Protein AF-A0A356M5G7-F1 (afdb_monomer_lite)

Radius of gyration: 24.3 Å; chains: 1; bounding box: 52×42×72 Å

pLDDT: mean 75.65, std 14.13, range [37.44, 92.25]

Foldseek 3Di:
DWDWDWDDDPPDPIDIDIGRPDDAAAEDEAEAAVFLVSLLVCLQVCPSLRHQYAYEGEDLDDDDPVSVVSSCVSHVSYPYYHYDRDPDPPCDPPVVSPPPDDPLRVVQVVCCVVVVDGDDPVNSVVVVVVVVVVVVVPD

Sequence (139 aa):
KSVCLVDVRPGEPAVVRTLPLSSGKPLRRWLAREGLAQALTWTREGRDANCWIDLEINSERPLTAAELRELRMNNPGILYIRTLLTGSPAPGLAPDARQGKKIDELFAEYYRFRQGSPIPGDVLAAFLDLLNQEAEVGG

Structure (mmCIF, N/CA/C/O backbone):
data_AF-A0A356M5G7-F1
#
_entry.id   AF-A0A356M5G7-F1
#
loop_
_atom_site.group_PDB
_atom_site.id
_atom_site.type_symbol
_atom_site.label_atom_id
_atom_site.label_alt_id
_atom_site.label_comp_id
_atom_site.label_asym_id
_atom_site.label_entity_id
_atom_site.label_seq_id
_atom_site.pdbx_PDB_ins_code
_atom_site.Cartn_x
_atom_site.Cartn_y
_atom_site.Cartn_z
_atom_site.occupancy
_atom_site.B_iso_or_equiv
_atom_site.auth_seq_id
_atom_site.auth_comp_id
_atom_site.auth_asym_id
_atom_site.auth_atom_id
_atom_site.pdbx_PDB_model_num
ATOM 1 N N . LYS A 1 1 ? 13.990 -12.227 -21.780 1.00 54.06 1 LYS A N 1
ATOM 2 C CA . LYS A 1 1 ? 13.518 -12.707 -23.106 1.00 54.06 1 LYS A CA 1
ATOM 3 C C . LYS A 1 1 ? 13.848 -11.625 -24.133 1.00 54.06 1 LYS A C 1
ATOM 5 O O . LYS A 1 1 ? 13.971 -10.476 -23.737 1.00 54.06 1 LYS A O 1
ATOM 10 N N . SER A 1 2 ? 14.023 -11.954 -25.404 1.00 60.66 2 SER A N 1
ATOM 11 C CA . SER A 1 2 ? 14.323 -10.987 -26.471 1.00 60.66 2 SER A CA 1
ATOM 12 C C . SER A 1 2 ? 13.647 -11.433 -27.761 1.00 60.66 2 SER A C 1
ATOM 14 O O . SER A 1 2 ? 13.297 -12.605 -27.898 1.00 60.66 2 SER A O 1
ATOM 16 N N . VAL A 1 3 ? 13.434 -10.494 -28.676 1.00 64.25 3 VAL A N 1
ATOM 17 C CA . VAL A 1 3 ? 12.945 -10.758 -30.033 1.00 64.25 3 VAL A CA 1
ATOM 18 C C . VAL A 1 3 ? 13.962 -10.227 -31.032 1.00 64.25 3 VAL A C 1
ATOM 20 O O . VAL A 1 3 ? 14.616 -9.220 -30.773 1.00 64.25 3 VAL A O 1
ATOM 23 N N . CYS A 1 4 ? 14.120 -10.899 -32.165 1.00 71.06 4 CYS A N 1
ATOM 24 C CA . CYS A 1 4 ? 14.998 -10.440 -33.236 1.00 71.06 4 CYS A CA 1
ATOM 25 C C . CYS A 1 4 ? 14.151 -9.794 -34.330 1.00 71.06 4 CYS A C 1
ATOM 27 O O . CYS A 1 4 ? 13.273 -10.444 -34.894 1.00 71.06 4 CYS A O 1
ATOM 29 N N . LEU A 1 5 ? 14.417 -8.524 -34.623 1.00 70.75 5 LEU A N 1
ATOM 30 C CA . LEU A 1 5 ? 13.892 -7.847 -35.800 1.00 70.75 5 LEU A CA 1
ATOM 31 C C . LEU A 1 5 ? 14.862 -8.097 -36.955 1.00 70.75 5 LEU A C 1
ATOM 33 O O . LEU A 1 5 ? 16.043 -7.765 -36.849 1.00 70.75 5 LEU A O 1
ATOM 37 N N . VAL A 1 6 ? 14.371 -8.697 -38.035 1.00 78.81 6 VAL A N 1
ATOM 38 C CA . VAL A 1 6 ? 15.159 -8.974 -39.240 1.00 78.81 6 VAL A CA 1
ATOM 39 C C . VAL A 1 6 ? 14.625 -8.095 -40.362 1.00 78.81 6 VAL A C 1
ATOM 41 O O . VAL A 1 6 ? 13.476 -8.251 -40.764 1.00 78.81 6 VAL A O 1
ATOM 44 N N . ASP A 1 7 ? 15.448 -7.164 -40.837 1.00 68.69 7 ASP A N 1
ATOM 45 C CA . ASP A 1 7 ? 15.141 -6.301 -41.979 1.00 68.69 7 ASP A CA 1
ATOM 46 C C . ASP A 1 7 ? 15.863 -6.845 -43.220 1.00 68.69 7 ASP A C 1
ATOM 48 O O . ASP A 1 7 ? 17.070 -7.104 -43.179 1.00 68.69 7 ASP A O 1
ATOM 52 N N . VAL A 1 8 ? 15.121 -7.090 -44.303 1.00 80.44 8 VAL A N 1
ATOM 53 C CA . VAL A 1 8 ? 15.637 -7.742 -45.515 1.00 80.44 8 VAL A CA 1
ATOM 54 C C . VAL A 1 8 ? 15.213 -6.953 -46.742 1.00 80.44 8 VAL A C 1
ATOM 56 O O . VAL A 1 8 ? 14.029 -6.686 -46.945 1.00 80.44 8 VAL A O 1
ATOM 59 N N . ARG A 1 9 ? 16.187 -6.637 -47.599 1.00 77.44 9 ARG A N 1
ATOM 60 C CA . ARG A 1 9 ? 15.977 -5.996 -48.899 1.00 77.44 9 ARG A CA 1
ATOM 61 C C . ARG A 1 9 ? 16.590 -6.851 -50.011 1.00 77.44 9 ARG A C 1
ATOM 63 O O . ARG A 1 9 ? 17.644 -7.449 -49.792 1.00 77.44 9 ARG A O 1
ATOM 70 N N . PRO A 1 10 ? 15.960 -6.943 -51.196 1.00 69.94 10 PRO A N 1
ATOM 71 C CA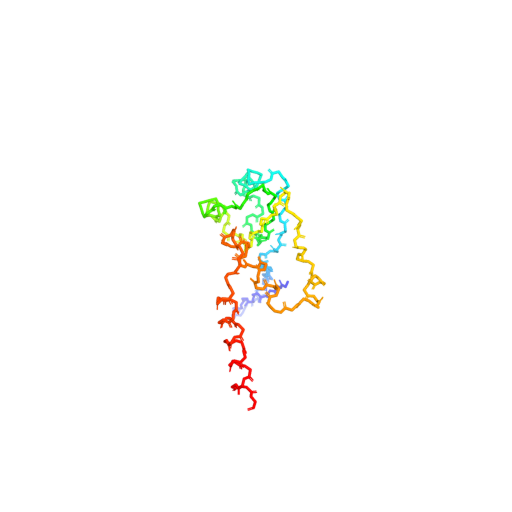 . PRO A 1 10 ? 16.506 -7.717 -52.308 1.00 69.94 10 PRO A CA 1
ATOM 72 C C . PRO A 1 10 ? 17.916 -7.244 -52.686 1.00 69.94 10 PRO A C 1
ATOM 74 O O . PRO A 1 10 ? 18.114 -6.069 -52.978 1.00 69.94 10 PRO A O 1
ATOM 77 N N . GLY A 1 11 ? 18.884 -8.162 -52.692 1.00 81.81 11 GLY A N 1
ATOM 78 C CA . GLY A 1 11 ? 20.277 -7.871 -53.053 1.00 81.81 11 GLY A CA 1
ATOM 79 C C . GLY A 1 11 ? 21.160 -7.335 -51.919 1.00 81.81 11 GLY A C 1
ATOM 80 O O . GLY A 1 11 ? 22.359 -7.179 -52.133 1.00 81.81 11 GLY A O 1
ATOM 81 N N . GLU A 1 12 ? 20.619 -7.110 -50.719 1.00 81.56 12 GLU A N 1
ATOM 82 C CA . GLU A 1 12 ? 21.385 -6.679 -49.543 1.00 81.56 12 GLU A CA 1
ATOM 83 C C . GLU A 1 12 ? 21.446 -7.788 -48.476 1.00 81.56 12 GLU A C 1
ATOM 85 O O . GLU A 1 12 ? 20.509 -8.584 -48.346 1.00 81.56 12 GLU A O 1
ATOM 90 N N . PRO A 1 13 ? 22.534 -7.870 -47.685 1.00 77.31 13 PRO A N 1
ATOM 91 C CA . PRO A 1 13 ? 22.594 -8.785 -46.553 1.00 77.31 13 PRO A CA 1
ATOM 92 C C . PRO A 1 13 ? 21.550 -8.405 -45.495 1.00 77.31 13 PRO A C 1
ATOM 94 O O . PRO A 1 13 ? 21.394 -7.235 -45.147 1.00 77.31 13 PRO A O 1
ATOM 97 N N . ALA A 1 14 ? 20.849 -9.408 -44.962 1.00 78.31 14 ALA A N 1
ATOM 98 C CA . ALA A 1 14 ? 19.822 -9.212 -43.944 1.00 78.31 14 ALA A CA 1
ATOM 99 C C . ALA A 1 14 ? 20.392 -8.529 -42.690 1.00 78.31 14 ALA A C 1
ATOM 101 O O . ALA A 1 14 ? 21.383 -8.981 -42.108 1.00 78.31 14 ALA A O 1
ATOM 102 N N . VAL A 1 15 ? 19.733 -7.462 -42.240 1.00 80.25 15 VAL A N 1
ATOM 103 C CA . VAL A 1 15 ? 20.112 -6.718 -41.038 1.00 80.25 15 VAL A CA 1
ATOM 104 C C . VAL A 1 15 ? 19.331 -7.277 -39.856 1.00 80.25 15 VAL A C 1
ATOM 106 O O . VAL A 1 15 ? 18.139 -7.020 -39.693 1.00 80.25 15 VAL A O 1
ATOM 109 N N . VAL A 1 16 ? 20.013 -8.042 -39.005 1.00 81.25 16 VAL A N 1
ATOM 110 C CA . VAL A 1 16 ? 19.425 -8.625 -37.793 1.00 81.25 16 VAL A CA 1
ATOM 111 C C . VAL A 1 16 ? 19.709 -7.720 -36.597 1.00 81.25 16 VAL A C 1
ATOM 113 O O . VAL A 1 16 ? 20.864 -7.446 -36.272 1.00 81.25 16 VAL A O 1
ATOM 116 N N . ARG A 1 17 ? 18.657 -7.272 -35.910 1.00 77.81 17 ARG A N 1
ATOM 117 C CA . ARG A 1 17 ? 18.744 -6.489 -34.672 1.00 77.81 17 ARG A CA 1
ATOM 118 C C . ARG A 1 17 ? 18.036 -7.228 -33.545 1.00 77.81 17 ARG A C 1
ATOM 120 O O . ARG A 1 17 ? 16.829 -7.453 -33.597 1.00 77.81 17 ARG A O 1
ATOM 127 N N . THR A 1 18 ? 18.776 -7.574 -32.498 1.00 66.81 18 THR A N 1
ATOM 128 C CA . THR A 1 18 ? 18.200 -8.182 -31.294 1.00 66.81 18 THR A CA 1
ATOM 129 C C . THR A 1 18 ? 17.618 -7.092 -30.403 1.00 66.81 18 THR A C 1
ATOM 131 O O . THR A 1 18 ? 18.352 -6.269 -29.860 1.00 66.81 18 THR A O 1
ATOM 134 N N . LEU A 1 19 ? 16.298 -7.092 -30.236 1.00 69.75 19 LEU A N 1
ATOM 135 C CA . LEU A 1 19 ? 15.583 -6.203 -29.329 1.00 69.75 19 LEU A CA 1
ATOM 136 C C . LEU A 1 19 ? 15.357 -6.931 -27.992 1.00 69.75 19 LEU A C 1
ATOM 138 O O . LEU A 1 19 ? 14.627 -7.930 -27.942 1.00 69.75 19 LEU A O 1
ATOM 142 N N . PRO A 1 20 ? 15.982 -6.484 -26.888 1.00 60.25 20 PRO A N 1
ATOM 143 C CA . PRO A 1 20 ? 15.697 -7.044 -25.576 1.00 60.25 20 PRO A CA 1
ATOM 144 C C . PRO A 1 20 ? 14.239 -6.744 -25.214 1.00 60.25 20 PRO A C 1
ATOM 146 O O . PRO A 1 20 ? 13.811 -5.593 -25.257 1.00 60.25 20 PRO A O 1
ATOM 149 N N . LEU A 1 21 ? 13.466 -7.769 -24.845 1.00 57.16 21 LEU A N 1
ATOM 150 C CA . LEU A 1 21 ? 12.158 -7.528 -24.245 1.00 57.16 21 LEU A CA 1
ATOM 151 C C . LEU A 1 21 ? 12.427 -7.070 -22.815 1.00 57.16 21 LEU A C 1
ATOM 153 O O . LEU A 1 21 ? 12.963 -7.840 -22.010 1.00 57.16 21 LEU A O 1
ATOM 157 N N . SER A 1 22 ? 12.054 -5.835 -22.491 1.00 55.53 22 SER A N 1
ATOM 158 C CA . SER A 1 22 ? 11.912 -5.426 -21.101 1.00 55.53 22 SER A CA 1
ATOM 159 C C . SER A 1 22 ? 10.844 -6.326 -20.482 1.00 55.53 22 SER A C 1
ATOM 161 O O . SER A 1 22 ? 9.669 -6.288 -20.839 1.00 55.53 22 SER A O 1
ATOM 163 N N . SER A 1 23 ? 11.265 -7.225 -19.593 1.00 56.53 23 SER A N 1
ATOM 164 C CA . SER A 1 23 ? 10.338 -7.917 -18.701 1.00 56.53 23 SER A CA 1
ATOM 165 C C . SER A 1 23 ? 9.453 -6.872 -18.015 1.00 56.53 23 SER A C 1
ATOM 167 O O . SER A 1 23 ? 9.943 -5.784 -17.708 1.00 56.53 23 SER A O 1
ATOM 169 N N . GLY A 1 24 ? 8.169 -7.185 -17.803 1.00 65.12 24 GLY A N 1
ATOM 170 C CA . GLY A 1 24 ? 7.217 -6.274 -17.158 1.00 65.12 24 GLY A CA 1
ATOM 171 C C . GLY A 1 24 ? 7.736 -5.704 -15.831 1.00 65.12 24 GLY A C 1
ATOM 172 O O . GLY A 1 24 ? 8.710 -6.209 -15.270 1.00 65.12 24 GLY A O 1
ATOM 173 N N . LYS A 1 25 ? 7.093 -4.641 -15.331 1.00 71.62 25 LYS A N 1
ATOM 174 C CA . LYS A 1 25 ? 7.528 -3.956 -14.105 1.00 71.62 25 LYS A CA 1
ATOM 175 C C . LYS A 1 25 ? 7.757 -4.976 -12.970 1.00 71.62 25 LYS A C 1
ATOM 177 O O . LYS A 1 25 ? 6.841 -5.745 -12.672 1.00 71.62 25 LYS A O 1
ATOM 182 N N . PRO A 1 26 ? 8.950 -5.033 -12.353 1.00 76.88 26 PRO A N 1
ATOM 183 C CA . PRO A 1 26 ? 9.212 -5.970 -11.265 1.00 76.88 26 PRO A CA 1
ATOM 184 C C . PRO A 1 26 ? 8.371 -5.600 -10.039 1.00 76.88 26 PRO A C 1
ATOM 186 O O . PRO A 1 26 ? 8.120 -4.423 -9.794 1.00 76.88 26 PRO A O 1
ATOM 189 N N . LEU A 1 27 ? 7.937 -6.596 -9.264 1.00 80.62 27 LEU A N 1
ATOM 190 C CA . LEU A 1 27 ? 7.210 -6.372 -8.013 1.00 80.62 27 LEU A CA 1
ATOM 191 C C . LEU A 1 27 ? 8.196 -6.096 -6.870 1.00 80.62 27 LEU A C 1
ATOM 193 O O . LEU A 1 27 ? 9.116 -6.881 -6.639 1.00 80.62 27 LEU A O 1
ATOM 197 N N . ARG A 1 28 ? 7.994 -4.998 -6.140 1.00 83.50 28 ARG A N 1
ATOM 198 C CA . ARG A 1 28 ? 8.766 -4.605 -4.959 1.00 83.50 28 ARG A CA 1
ATOM 199 C C . ARG A 1 28 ? 7.862 -4.454 -3.747 1.00 83.50 28 ARG A C 1
ATOM 201 O O . ARG A 1 28 ? 6.760 -3.924 -3.840 1.00 83.50 28 ARG A O 1
ATOM 208 N N . ARG A 1 29 ? 8.363 -4.895 -2.596 1.00 85.69 29 ARG A N 1
ATOM 209 C CA . ARG A 1 29 ? 7.676 -4.756 -1.312 1.00 85.69 29 ARG A CA 1
ATOM 210 C C . ARG A 1 29 ? 8.238 -3.563 -0.548 1.00 85.69 29 ARG A C 1
ATOM 212 O O . ARG A 1 29 ? 9.447 -3.484 -0.335 1.00 85.69 29 ARG A O 1
ATOM 219 N N . TRP A 1 30 ? 7.368 -2.651 -0.139 1.00 91.00 30 TRP A N 1
ATOM 220 C CA . TRP A 1 30 ? 7.693 -1.496 0.692 1.00 91.00 30 TRP A CA 1
ATOM 221 C C . TRP A 1 30 ? 7.161 -1.713 2.106 1.00 91.00 30 TRP A C 1
ATOM 223 O O . TRP A 1 30 ? 6.010 -2.095 2.285 1.00 91.00 30 TRP A O 1
ATOM 233 N N . LEU A 1 31 ? 8.010 -1.473 3.105 1.00 89.25 31 LEU A N 1
ATOM 234 C CA . LEU A 1 31 ? 7.689 -1.656 4.522 1.00 89.25 31 LEU A CA 1
ATOM 235 C C . LEU A 1 31 ? 7.914 -0.335 5.261 1.00 89.25 31 LEU A C 1
ATOM 237 O O . LEU A 1 31 ? 9.014 -0.079 5.751 1.00 89.25 31 LEU A O 1
ATOM 241 N N . ALA A 1 32 ? 6.890 0.510 5.314 1.00 91.12 32 ALA A N 1
ATOM 242 C CA . ALA A 1 32 ? 6.945 1.801 5.984 1.00 91.12 32 ALA A CA 1
ATOM 243 C C . ALA A 1 32 ? 6.710 1.629 7.494 1.00 91.12 32 ALA A C 1
ATOM 245 O O . ALA A 1 32 ? 5.587 1.741 7.996 1.00 91.12 32 ALA A O 1
ATOM 246 N N . ARG A 1 33 ? 7.785 1.314 8.224 1.00 88.00 33 ARG A N 1
ATOM 247 C CA . ARG A 1 33 ? 7.754 1.073 9.678 1.00 88.00 33 ARG A CA 1
ATOM 248 C C . ARG A 1 33 ? 7.532 2.350 10.485 1.00 88.00 33 ARG A C 1
ATOM 250 O O . ARG A 1 33 ? 6.956 2.273 11.563 1.00 88.00 33 ARG A O 1
ATOM 257 N N . GLU A 1 34 ? 7.951 3.492 9.946 1.00 86.38 34 GLU A N 1
ATOM 258 C CA . GLU A 1 34 ? 7.710 4.831 10.514 1.00 86.38 34 GLU A CA 1
ATOM 259 C C . GLU A 1 34 ? 6.329 5.387 10.120 1.00 86.38 34 GLU A C 1
ATOM 261 O O . GLU A 1 34 ? 5.945 6.489 10.508 1.00 86.38 34 GLU A O 1
ATOM 266 N N . GLY A 1 35 ? 5.569 4.619 9.339 1.00 89.62 35 GLY A N 1
ATOM 267 C CA . GLY A 1 35 ? 4.189 4.899 8.987 1.00 89.62 35 GLY A CA 1
ATOM 268 C C . GLY A 1 35 ? 3.995 5.746 7.738 1.00 89.62 35 GLY A C 1
ATOM 269 O O . GLY A 1 35 ? 4.791 5.711 6.798 1.00 89.62 35 GLY A O 1
ATOM 270 N N . LEU A 1 36 ? 2.863 6.454 7.680 1.00 88.94 36 LEU A N 1
ATOM 271 C CA . LEU A 1 36 ? 2.387 7.099 6.452 1.00 88.94 36 LEU A CA 1
ATOM 272 C C . LEU A 1 36 ? 3.371 8.140 5.903 1.00 88.94 36 LEU A C 1
ATOM 274 O O . LEU A 1 36 ? 3.565 8.208 4.692 1.00 88.94 36 LEU A O 1
ATOM 278 N N . ALA A 1 37 ? 4.000 8.930 6.776 1.00 90.25 37 ALA A N 1
ATOM 279 C CA . ALA A 1 37 ? 4.931 9.978 6.362 1.00 90.25 37 ALA A CA 1
ATOM 280 C C . ALA A 1 37 ? 6.103 9.402 5.550 1.00 90.25 37 ALA A C 1
ATOM 282 O O . ALA A 1 37 ? 6.421 9.914 4.480 1.00 90.25 37 ALA A O 1
ATOM 283 N N . GLN A 1 38 ? 6.674 8.283 6.003 1.00 92.25 38 GLN A N 1
ATOM 284 C CA . GLN A 1 38 ? 7.747 7.579 5.300 1.00 92.25 38 GLN A CA 1
ATOM 285 C C . GLN A 1 38 ? 7.287 7.051 3.935 1.00 92.25 38 GLN A C 1
ATOM 287 O O . GLN A 1 38 ? 7.996 7.211 2.940 1.00 92.25 38 GLN A O 1
ATOM 292 N N . ALA A 1 39 ? 6.082 6.477 3.861 1.00 91.19 39 ALA A N 1
ATOM 293 C CA . ALA A 1 39 ? 5.516 6.023 2.594 1.00 91.19 39 ALA A CA 1
ATOM 294 C C . ALA A 1 39 ? 5.309 7.184 1.605 1.00 91.19 39 ALA A C 1
ATOM 296 O O . ALA A 1 39 ? 5.670 7.065 0.434 1.00 91.19 39 ALA A O 1
ATOM 297 N N . LEU A 1 40 ? 4.784 8.323 2.070 1.00 90.50 40 LEU A N 1
ATOM 298 C CA . LEU A 1 40 ? 4.598 9.518 1.244 1.00 90.50 40 LEU A CA 1
ATOM 299 C C . LEU A 1 40 ? 5.932 10.054 0.719 1.00 90.50 40 LEU A C 1
ATOM 301 O O . LEU A 1 40 ? 6.029 10.362 -0.469 1.00 90.50 40 LEU A O 1
ATOM 305 N N . THR A 1 41 ? 6.968 10.102 1.557 1.00 91.94 41 THR A N 1
ATOM 306 C CA . THR A 1 41 ? 8.320 10.489 1.134 1.00 91.94 41 THR A CA 1
ATOM 307 C C . THR A 1 41 ? 8.821 9.598 -0.001 1.00 91.94 41 THR A C 1
ATOM 309 O O . THR A 1 41 ? 9.173 10.119 -1.055 1.00 91.94 41 THR A O 1
ATOM 312 N N . TRP A 1 42 ? 8.730 8.268 0.127 1.00 91.81 42 TRP A N 1
ATOM 313 C CA . TRP A 1 42 ? 9.144 7.357 -0.950 1.00 91.81 42 TRP A CA 1
ATOM 314 C C . TRP A 1 42 ? 8.359 7.555 -2.247 1.00 91.81 42 TRP A C 1
ATOM 316 O O . TRP A 1 42 ? 8.937 7.461 -3.331 1.00 91.81 42 TRP A O 1
ATOM 326 N N . THR A 1 43 ? 7.055 7.842 -2.159 1.00 88.25 43 THR A N 1
ATOM 327 C CA . THR A 1 43 ? 6.265 8.148 -3.361 1.00 88.25 43 THR A CA 1
ATOM 328 C C . THR A 1 43 ? 6.706 9.452 -4.028 1.00 88.25 43 THR A C 1
ATOM 330 O O . THR A 1 43 ? 6.796 9.495 -5.250 1.00 88.25 43 THR A O 1
ATOM 333 N N . ARG A 1 44 ? 7.046 10.490 -3.251 1.00 86.12 44 ARG A N 1
ATOM 334 C CA . ARG A 1 44 ? 7.485 11.800 -3.766 1.00 86.12 44 ARG A CA 1
ATOM 335 C C . ARG A 1 44 ? 8.904 11.771 -4.332 1.00 86.12 44 ARG A C 1
ATOM 337 O O . ARG A 1 44 ? 9.181 12.454 -5.309 1.00 86.12 44 ARG A O 1
ATOM 344 N N . GLU A 1 45 ? 9.781 10.950 -3.762 1.00 87.75 45 GLU A N 1
ATOM 345 C CA . GLU A 1 45 ? 11.149 10.733 -4.252 1.00 87.75 45 GLU A CA 1
ATOM 346 C C . GLU A 1 45 ? 11.200 9.931 -5.563 1.00 87.75 45 GLU A C 1
ATOM 348 O O . GLU A 1 45 ? 12.269 9.762 -6.147 1.00 87.75 45 GLU A O 1
ATOM 353 N N . GLY A 1 46 ? 10.064 9.404 -6.038 1.00 80.31 46 GLY A N 1
ATOM 354 C CA . GLY A 1 46 ? 10.018 8.581 -7.246 1.00 80.31 46 GLY A CA 1
ATOM 355 C C . GLY A 1 46 ? 10.744 7.244 -7.084 1.00 80.31 46 GLY A C 1
ATOM 356 O O . GLY A 1 46 ? 11.149 6.625 -8.075 1.00 80.31 46 GLY A O 1
ATOM 357 N N . ARG A 1 47 ? 10.913 6.782 -5.838 1.00 79.94 47 ARG A N 1
ATOM 358 C CA . ARG A 1 47 ? 11.530 5.492 -5.543 1.00 79.94 47 ARG A CA 1
ATOM 359 C C . ARG A 1 47 ? 10.783 4.403 -6.311 1.00 79.94 47 ARG A C 1
ATOM 361 O O . ARG A 1 47 ? 9.557 4.340 -6.289 1.00 79.94 47 ARG A O 1
ATOM 368 N N . ASP A 1 48 ? 11.532 3.536 -6.988 1.00 79.62 48 ASP A N 1
ATOM 369 C CA . ASP A 1 48 ? 10.986 2.368 -7.682 1.00 79.62 48 ASP A CA 1
ATOM 370 C C . ASP A 1 48 ? 9.840 2.690 -8.678 1.00 79.62 48 ASP A C 1
ATOM 372 O O . ASP A 1 48 ? 8.978 1.849 -8.914 1.00 79.62 48 ASP A O 1
ATOM 376 N N . ALA A 1 49 ? 9.833 3.874 -9.312 1.00 75.94 49 ALA A N 1
ATOM 377 C CA . ALA A 1 49 ? 8.748 4.336 -10.200 1.00 75.94 49 ALA A CA 1
ATOM 378 C C . ALA A 1 49 ? 8.423 3.396 -11.388 1.00 75.94 49 ALA A C 1
ATOM 380 O O . ALA A 1 49 ? 7.313 3.405 -11.931 1.00 75.94 49 ALA A O 1
ATOM 381 N N . ASN A 1 50 ? 9.380 2.554 -11.793 1.00 77.75 50 ASN A N 1
ATOM 382 C CA . ASN A 1 50 ? 9.184 1.541 -12.833 1.00 77.75 50 ASN A CA 1
ATOM 383 C C . ASN A 1 50 ? 8.865 0.134 -12.282 1.00 77.75 50 ASN A C 1
ATOM 385 O O . ASN A 1 50 ? 9.015 -0.854 -12.996 1.00 77.75 50 ASN A O 1
ATOM 389 N N . CYS A 1 51 ? 8.443 0.028 -11.023 1.00 82.00 51 CYS A N 1
ATOM 390 C CA . CYS A 1 51 ? 8.089 -1.226 -10.359 1.00 82.00 51 CYS A CA 1
ATOM 391 C C . CYS A 1 51 ? 6.596 -1.258 -10.010 1.00 82.00 51 CYS A C 1
ATOM 393 O O . CYS A 1 51 ? 5.949 -0.220 -9.872 1.00 82.00 51 CYS A O 1
ATOM 395 N N . TRP A 1 52 ? 6.061 -2.46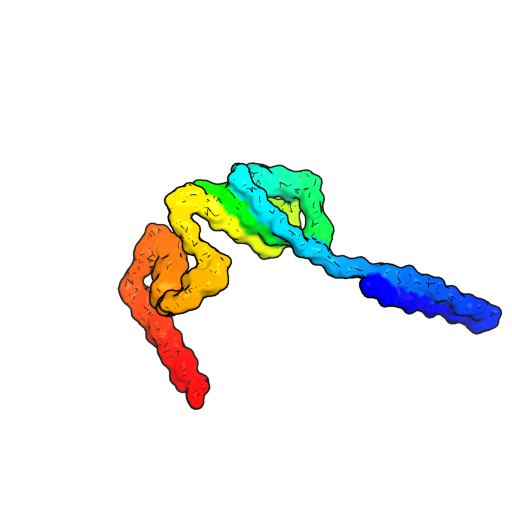4 -9.846 1.00 84.38 52 TRP A N 1
ATOM 396 C CA . TRP A 1 52 ? 4.836 -2.664 -9.081 1.00 84.38 52 TRP A CA 1
ATOM 397 C C . TRP A 1 52 ? 5.171 -2.649 -7.597 1.00 84.38 52 TRP A C 1
ATOM 399 O O . TRP A 1 52 ? 6.209 -3.182 -7.208 1.00 84.38 52 TRP A O 1
ATOM 409 N N . ILE A 1 53 ? 4.309 -2.065 -6.772 1.00 87.06 53 ILE A N 1
ATOM 410 C CA . ILE A 1 53 ? 4.584 -1.875 -5.348 1.00 87.06 53 ILE A CA 1
ATOM 411 C C . ILE A 1 53 ? 3.491 -2.512 -4.495 1.00 87.06 53 ILE A C 1
ATOM 413 O O . ILE A 1 53 ? 2.307 -2.211 -4.649 1.00 87.06 53 ILE A O 1
ATOM 417 N N . ASP A 1 54 ? 3.911 -3.383 -3.582 1.00 86.81 54 ASP A N 1
ATOM 418 C CA . ASP A 1 54 ? 3.114 -3.874 -2.458 1.00 86.81 54 ASP A CA 1
ATOM 419 C C . ASP A 1 54 ? 3.556 -3.129 -1.193 1.00 86.81 54 ASP A C 1
ATOM 421 O O . ASP A 1 54 ? 4.697 -3.277 -0.748 1.00 86.81 54 ASP A O 1
ATOM 425 N N . LEU A 1 55 ? 2.690 -2.263 -0.668 1.00 88.81 55 LEU A N 1
ATOM 426 C CA . LEU A 1 55 ? 3.013 -1.312 0.389 1.00 88.81 55 LEU A CA 1
ATOM 427 C C . LEU A 1 55 ? 2.375 -1.724 1.717 1.00 88.81 55 LEU A C 1
ATOM 429 O O . LEU A 1 55 ? 1.157 -1.796 1.845 1.00 88.81 55 LEU A O 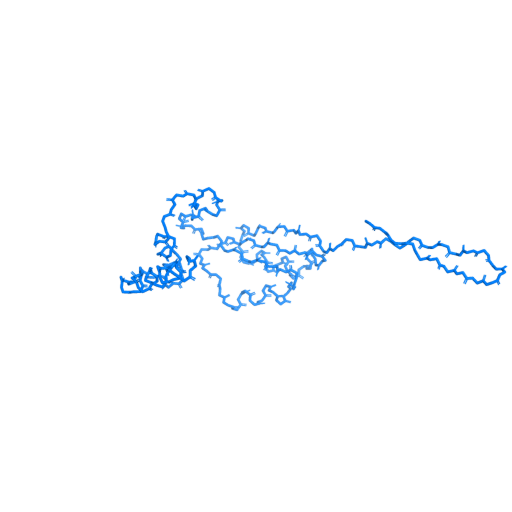1
ATOM 433 N N . GLU A 1 56 ? 3.207 -1.914 2.732 1.00 90.50 56 GLU A N 1
ATOM 434 C CA . GLU A 1 56 ? 2.814 -2.152 4.117 1.00 90.50 56 GLU A CA 1
ATOM 435 C C . GLU A 1 56 ? 3.177 -0.925 4.962 1.00 90.50 56 GLU A C 1
ATOM 437 O O . GLU A 1 56 ? 4.303 -0.432 4.884 1.00 90.50 56 GLU A O 1
ATOM 442 N N . ILE A 1 57 ? 2.230 -0.408 5.743 1.00 91.19 57 ILE A N 1
ATOM 443 C CA . ILE A 1 57 ? 2.384 0.816 6.538 1.00 91.19 57 ILE A CA 1
ATOM 444 C C . ILE A 1 57 ? 2.010 0.522 7.984 1.00 91.19 57 ILE A C 1
ATOM 446 O O . ILE A 1 57 ? 0.873 0.136 8.254 1.00 91.19 57 ILE A O 1
ATOM 450 N N . ASN A 1 58 ? 2.925 0.780 8.915 1.00 90.00 58 ASN A N 1
ATOM 451 C CA . ASN A 1 58 ? 2.600 0.781 10.338 1.00 90.00 58 ASN A CA 1
ATOM 452 C C . ASN A 1 58 ? 1.822 2.052 10.685 1.00 90.00 58 ASN A C 1
ATOM 454 O O . ASN A 1 58 ? 2.241 3.159 10.363 1.00 90.00 58 ASN A O 1
ATOM 458 N N . SER A 1 59 ? 0.678 1.924 11.337 1.00 85.50 59 SER A N 1
ATOM 459 C CA . SER A 1 59 ? -0.078 3.084 11.798 1.00 85.50 59 SER A CA 1
ATOM 460 C C . SER A 1 59 ? -0.834 2.736 13.062 1.00 85.50 59 SER A C 1
ATOM 462 O O . SER A 1 59 ? -1.239 1.603 13.242 1.00 85.50 59 SER A O 1
ATOM 464 N N . GLU A 1 60 ? -1.070 3.697 13.941 1.00 81.31 60 GLU A N 1
ATOM 465 C CA . GLU A 1 60 ? -1.917 3.479 15.120 1.00 81.31 60 GLU A CA 1
ATOM 466 C C . GLU A 1 60 ? -3.409 3.505 14.764 1.00 81.31 60 GLU A C 1
ATOM 468 O O . GLU A 1 60 ? -4.252 3.048 15.533 1.00 81.31 60 GLU A O 1
ATOM 473 N N . ARG A 1 61 ? -3.747 4.016 13.572 1.00 82.19 61 ARG A N 1
ATOM 474 C CA . ARG A 1 61 ? -5.118 4.138 13.078 1.00 82.19 61 ARG A CA 1
ATOM 475 C C . ARG A 1 61 ? -5.248 3.659 11.633 1.00 82.19 61 ARG A C 1
ATOM 477 O O . ARG A 1 61 ? -4.267 3.649 10.890 1.00 82.19 61 ARG A O 1
ATOM 484 N N . PRO A 1 62 ? -6.463 3.312 11.182 1.00 79.00 62 PRO A N 1
ATOM 485 C CA . PRO A 1 62 ? -6.719 3.112 9.765 1.00 79.00 62 PRO A CA 1
ATOM 486 C C . PRO A 1 62 ? -6.358 4.359 8.943 1.00 79.00 62 PRO A C 1
ATOM 488 O O . PRO A 1 62 ? -6.545 5.501 9.385 1.00 79.00 62 PRO A O 1
ATOM 491 N N . LEU A 1 63 ? -5.857 4.132 7.728 1.00 84.62 63 LEU A N 1
ATOM 492 C CA . LEU A 1 63 ? -5.627 5.205 6.765 1.00 84.62 63 LEU A CA 1
ATOM 493 C C . LEU A 1 63 ? -6.961 5.704 6.210 1.00 84.62 63 LEU A C 1
ATOM 495 O O . LEU A 1 63 ? -7.854 4.925 5.873 1.00 84.62 63 LEU A O 1
ATOM 499 N N . THR A 1 64 ? -7.080 7.018 6.084 1.00 86.12 64 THR A N 1
ATOM 500 C CA . THR A 1 64 ? -8.246 7.671 5.497 1.00 86.12 64 THR A CA 1
ATOM 501 C C . THR A 1 64 ? -8.247 7.526 3.976 1.00 86.12 64 THR A C 1
ATOM 503 O O . THR A 1 64 ? -7.216 7.318 3.331 1.00 86.12 64 THR A O 1
ATOM 506 N N . ALA A 1 65 ? -9.420 7.701 3.364 1.00 83.06 65 ALA A N 1
ATOM 507 C CA . ALA A 1 65 ? -9.554 7.679 1.910 1.00 83.06 65 ALA A CA 1
ATOM 508 C C . ALA A 1 65 ? -8.696 8.754 1.211 1.00 83.06 65 ALA A C 1
ATOM 510 O O . ALA A 1 65 ? -8.220 8.520 0.101 1.00 83.06 65 ALA A O 1
ATOM 511 N N . ALA A 1 66 ? -8.487 9.909 1.854 1.00 87.19 66 ALA A N 1
ATOM 512 C CA . ALA A 1 66 ? -7.639 10.978 1.331 1.00 87.19 66 ALA A CA 1
ATOM 513 C C . ALA A 1 66 ? -6.162 10.554 1.285 1.00 87.19 66 ALA A C 1
ATOM 515 O O . ALA A 1 66 ? -5.527 10.677 0.242 1.00 87.19 66 ALA A O 1
ATOM 516 N N . GLU A 1 67 ? -5.651 9.958 2.365 1.00 89.00 67 GLU A N 1
ATOM 517 C CA . GLU A 1 67 ? -4.264 9.473 2.461 1.00 89.00 67 GLU A CA 1
ATOM 518 C C . GLU A 1 67 ? -3.989 8.340 1.459 1.00 89.00 67 GLU A C 1
ATOM 520 O O . GLU A 1 67 ? -2.975 8.329 0.761 1.00 89.00 67 GLU A O 1
ATOM 525 N N . LEU A 1 68 ? -4.936 7.407 1.315 1.00 87.50 68 LEU A N 1
ATOM 526 C CA . LEU A 1 68 ? -4.857 6.333 0.320 1.00 87.50 68 LEU A CA 1
ATOM 527 C C . LEU A 1 68 ? -4.871 6.859 -1.120 1.00 87.50 68 LEU A C 1
ATOM 529 O O . LEU A 1 68 ? -4.260 6.253 -2.005 1.00 87.50 68 LEU A O 1
ATOM 533 N N . ARG A 1 69 ? -5.604 7.949 -1.371 1.00 86.69 69 ARG A N 1
ATOM 534 C CA . ARG A 1 69 ? -5.650 8.601 -2.681 1.00 86.69 69 ARG A CA 1
ATOM 535 C C . ARG A 1 69 ? -4.333 9.305 -2.971 1.00 86.69 69 ARG A C 1
ATOM 537 O O . ARG A 1 69 ? -3.805 9.129 -4.062 1.00 86.69 69 ARG A O 1
ATOM 544 N N . GLU A 1 70 ? -3.783 10.025 -1.998 1.00 90.38 70 GLU A N 1
ATOM 545 C CA . GLU A 1 70 ? -2.505 10.725 -2.138 1.00 90.38 70 GLU A CA 1
ATOM 546 C C . GLU A 1 70 ? -1.362 9.760 -2.487 1.00 90.38 70 GLU A C 1
ATOM 548 O O . GLU A 1 70 ? -0.634 9.997 -3.451 1.00 90.38 70 GLU A O 1
ATOM 553 N N . LEU A 1 71 ? -1.254 8.623 -1.788 1.00 89.62 71 LEU A N 1
ATOM 554 C CA . LEU A 1 71 ? -0.245 7.597 -2.085 1.00 89.62 71 LEU A CA 1
ATOM 555 C C . LEU A 1 71 ? -0.334 7.098 -3.534 1.00 89.62 71 LEU A C 1
ATOM 557 O O . LEU A 1 71 ? 0.679 7.014 -4.228 1.00 89.62 71 LEU A O 1
ATOM 561 N N . ARG A 1 72 ? -1.548 6.799 -4.009 1.00 86.12 72 ARG A N 1
ATOM 562 C CA . ARG A 1 72 ? -1.775 6.307 -5.378 1.00 86.12 72 ARG A CA 1
ATOM 563 C C . ARG A 1 72 ? -1.557 7.375 -6.443 1.00 86.12 72 ARG A C 1
ATOM 565 O O . ARG A 1 72 ? -1.102 7.047 -7.533 1.00 86.12 72 ARG A O 1
ATOM 572 N N . MET A 1 73 ? -1.881 8.632 -6.144 1.00 86.44 73 MET A N 1
ATOM 573 C CA . MET A 1 73 ? -1.627 9.747 -7.057 1.00 86.44 73 MET A CA 1
ATOM 574 C C . MET A 1 73 ? -0.129 9.984 -7.240 1.00 86.44 73 MET A C 1
ATOM 576 O O . MET A 1 73 ? 0.319 10.180 -8.366 1.00 86.44 73 MET A O 1
ATOM 580 N N . ASN A 1 74 ? 0.641 9.918 -6.152 1.00 84.69 74 ASN A N 1
ATOM 581 C CA . ASN A 1 74 ? 2.089 10.107 -6.204 1.00 84.69 74 ASN A CA 1
ATOM 582 C C . ASN A 1 74 ? 2.819 8.892 -6.796 1.00 84.69 74 ASN A C 1
ATOM 584 O O . ASN A 1 74 ? 3.878 9.052 -7.395 1.00 84.69 74 ASN A O 1
ATOM 588 N N . ASN A 1 75 ? 2.270 7.679 -6.660 1.00 85.00 75 ASN A N 1
ATOM 589 C CA . ASN A 1 75 ? 2.840 6.488 -7.281 1.00 85.00 75 ASN A CA 1
ATOM 590 C C . ASN A 1 75 ? 1.755 5.542 -7.843 1.00 85.00 75 ASN A C 1
ATOM 592 O O . ASN A 1 75 ? 1.218 4.702 -7.112 1.00 85.00 75 ASN A O 1
ATOM 596 N N . PRO A 1 76 ? 1.475 5.603 -9.160 1.00 83.06 76 PRO A N 1
ATOM 597 C CA . PRO A 1 76 ? 0.493 4.730 -9.805 1.00 83.06 76 PRO A CA 1
ATOM 598 C C . PRO A 1 76 ? 0.950 3.263 -9.901 1.00 83.06 76 PRO A C 1
ATOM 600 O O . PRO A 1 76 ? 0.172 2.404 -10.308 1.00 83.06 76 PRO A O 1
ATOM 603 N N . GLY A 1 77 ? 2.203 2.955 -9.546 1.00 82.69 77 GLY A N 1
ATOM 604 C CA . GLY A 1 77 ? 2.728 1.592 -9.462 1.00 82.69 77 GLY A CA 1
ATOM 605 C C . GLY A 1 77 ? 2.280 0.827 -8.213 1.00 82.69 77 GLY A C 1
ATOM 606 O O . GLY A 1 77 ? 2.534 -0.373 -8.125 1.00 82.69 77 GLY A O 1
ATOM 607 N N . ILE A 1 78 ? 1.613 1.474 -7.251 1.00 88.06 78 ILE A N 1
ATOM 608 C CA . ILE A 1 78 ? 1.122 0.812 -6.035 1.00 88.06 78 ILE A CA 1
ATOM 609 C C . ILE A 1 78 ? -0.088 -0.070 -6.356 1.00 88.06 78 ILE A C 1
ATOM 611 O O . ILE A 1 78 ? -1.171 0.420 -6.674 1.00 88.06 78 ILE A O 1
ATOM 615 N N . LEU A 1 79 ? 0.091 -1.383 -6.206 1.00 81.44 79 LEU A N 1
ATOM 616 C CA . LEU A 1 79 ? -0.958 -2.387 -6.377 1.00 81.44 79 LEU A CA 1
ATOM 617 C C . LEU A 1 79 ? -1.779 -2.569 -5.097 1.00 81.44 79 LEU A C 1
ATOM 619 O O . LEU A 1 79 ? -3.009 -2.566 -5.137 1.00 81.44 79 LEU A O 1
ATOM 623 N N . TYR A 1 80 ? -1.099 -2.694 -3.956 1.00 81.44 80 TYR A N 1
ATOM 624 C CA . TYR A 1 80 ? -1.720 -2.982 -2.664 1.00 81.44 80 TYR A CA 1
ATOM 625 C C . TYR A 1 80 ? -1.196 -2.047 -1.577 1.00 81.44 80 TYR A C 1
ATOM 627 O O . TYR A 1 80 ? -0.021 -1.690 -1.569 1.00 81.44 80 TYR A O 1
ATOM 635 N N . ILE A 1 81 ? -2.089 -1.652 -0.664 1.00 85.19 81 ILE A N 1
ATOM 636 C CA . ILE A 1 81 ? -1.758 -0.879 0.536 1.00 85.19 81 ILE A CA 1
ATOM 637 C C . ILE A 1 81 ? -2.352 -1.617 1.732 1.00 85.19 81 ILE A C 1
ATOM 639 O O . ILE A 1 81 ? -3.571 -1.775 1.817 1.00 85.19 81 ILE A O 1
ATOM 643 N N . ARG A 1 82 ? -1.497 -2.070 2.648 1.00 84.50 82 ARG A N 1
ATOM 644 C CA . ARG A 1 82 ? -1.869 -2.761 3.883 1.00 84.50 82 ARG A CA 1
ATOM 645 C C . ARG A 1 82 ? -1.464 -1.914 5.082 1.00 84.50 82 ARG A C 1
ATOM 647 O O . ARG A 1 82 ? -0.309 -1.521 5.196 1.00 84.50 82 ARG A O 1
ATOM 654 N N . THR A 1 83 ? -2.401 -1.662 5.987 1.00 85.19 83 THR A N 1
ATOM 655 C CA . THR A 1 83 ? -2.125 -0.962 7.247 1.00 85.19 83 THR A CA 1
ATOM 656 C C . THR A 1 83 ? -1.948 -1.983 8.367 1.00 85.19 83 THR A C 1
ATOM 658 O O . THR A 1 83 ? -2.829 -2.810 8.591 1.00 85.19 83 THR A O 1
ATOM 661 N N . LEU A 1 84 ? -0.814 -1.932 9.060 1.00 82.75 84 LEU A N 1
ATOM 662 C CA . LEU A 1 84 ? -0.557 -2.689 10.279 1.00 82.75 84 LEU A CA 1
ATOM 663 C C . LEU A 1 84 ? -0.837 -1.797 11.485 1.00 82.75 84 LEU A C 1
ATOM 665 O O . LEU A 1 84 ? -0.131 -0.812 11.696 1.00 82.75 84 LEU A O 1
ATOM 669 N N . LEU A 1 85 ? -1.869 -2.146 12.258 1.00 79.81 85 LEU A N 1
ATOM 670 C CA . LEU A 1 85 ? -2.253 -1.392 13.447 1.00 79.81 85 LEU A CA 1
ATOM 671 C C . LEU A 1 85 ? -1.328 -1.710 14.626 1.00 79.81 85 LEU A C 1
ATOM 673 O O . LEU A 1 85 ? -1.400 -2.799 15.194 1.00 79.81 85 LEU A O 1
ATOM 677 N N . THR A 1 86 ? -0.461 -0.771 15.008 1.00 67.12 86 THR A N 1
ATOM 678 C CA . THR A 1 86 ? 0.388 -0.903 16.202 1.00 67.12 86 THR A CA 1
ATOM 679 C C . THR A 1 86 ? -0.477 -0.796 17.459 1.00 67.12 86 THR A C 1
ATOM 681 O O . THR A 1 86 ? -0.930 0.287 17.804 1.00 67.12 86 THR A O 1
ATOM 684 N N . GLY A 1 87 ? -0.738 -1.929 18.124 1.00 59.09 87 GLY A N 1
ATOM 685 C CA . GLY A 1 87 ? -1.513 -1.999 19.376 1.00 59.09 87 GLY A CA 1
ATOM 686 C C . GLY A 1 87 ? -2.745 -2.911 19.335 1.00 59.09 87 GLY A C 1
ATOM 687 O O . GLY A 1 87 ? -3.301 -3.230 20.381 1.00 59.09 87 GLY A O 1
ATOM 688 N N . SER A 1 88 ? -3.144 -3.391 18.156 1.00 46.28 88 SER A N 1
ATOM 689 C CA . SER A 1 88 ? -4.098 -4.498 18.030 1.00 46.28 88 SER A CA 1
ATOM 690 C C . SER A 1 88 ? -3.304 -5.788 17.802 1.00 46.28 88 SER A C 1
ATOM 692 O O . SER A 1 88 ? -2.333 -5.740 17.039 1.00 46.28 88 SER A O 1
ATOM 694 N N . PRO A 1 89 ? -3.637 -6.930 18.440 1.00 41.81 89 PRO A N 1
ATOM 695 C CA . PRO A 1 89 ? -3.021 -8.196 18.073 1.00 41.81 89 PRO A CA 1
ATOM 696 C C . PRO A 1 89 ? -3.274 -8.380 16.583 1.00 41.81 89 PRO A C 1
ATOM 698 O O . PRO A 1 89 ? -4.422 -8.459 16.151 1.00 41.81 89 PRO A O 1
ATOM 701 N N . ALA A 1 90 ? -2.204 -8.358 15.793 1.00 46.12 90 ALA A N 1
ATOM 702 C CA . ALA A 1 90 ? -2.296 -8.599 14.369 1.00 46.12 90 ALA A CA 1
ATOM 703 C C . ALA A 1 90 ? -3.057 -9.920 14.181 1.00 46.12 90 ALA A C 1
ATOM 705 O O . ALA A 1 90 ? -2.555 -10.954 14.635 1.00 46.12 90 ALA A O 1
ATOM 706 N N . PRO A 1 91 ? -4.231 -9.955 13.520 1.00 42.69 91 PRO A N 1
ATOM 707 C CA . PRO A 1 91 ? -4.666 -11.202 12.939 1.00 42.69 91 PRO A CA 1
ATOM 708 C C . PRO A 1 91 ? -3.656 -11.430 11.827 1.00 42.69 91 PRO A C 1
ATOM 710 O O . PRO A 1 91 ? -3.646 -10.730 10.810 1.00 42.69 91 PRO A O 1
ATOM 713 N N . GLY A 1 92 ? -2.711 -12.327 12.093 1.00 42.38 92 GLY A N 1
ATOM 714 C CA . GLY A 1 92 ? -1.731 -12.729 11.114 1.00 42.38 92 GLY A CA 1
ATOM 715 C C . GLY A 1 92 ? -2.466 -13.067 9.826 1.00 42.38 92 GLY A C 1
ATOM 716 O O . GLY A 1 92 ? -3.252 -14.003 9.774 1.00 42.38 92 GLY A O 1
ATOM 717 N N . LEU A 1 93 ? -2.154 -12.347 8.753 1.00 44.09 93 LEU A N 1
ATOM 718 C CA . LEU A 1 93 ? -2.314 -12.849 7.390 1.00 44.09 93 LEU A CA 1
ATOM 719 C C . LEU A 1 93 ? -1.241 -13.920 7.124 1.00 44.09 93 LEU A C 1
ATOM 721 O O . LEU A 1 93 ? -0.602 -13.929 6.075 1.00 44.09 93 LEU A O 1
ATOM 725 N N . ALA A 1 94 ? -1.006 -14.797 8.102 1.00 42.53 94 ALA A N 1
ATOM 726 C CA . ALA A 1 94 ? -0.382 -16.071 7.848 1.00 42.53 94 ALA A CA 1
ATOM 727 C C . ALA A 1 94 ? -1.451 -16.909 7.130 1.00 42.53 94 ALA A C 1
ATOM 729 O O . ALA A 1 94 ? -2.581 -16.979 7.622 1.00 42.53 94 ALA A O 1
ATOM 730 N N . PRO A 1 95 ? -1.146 -17.523 5.977 1.00 45.91 95 PRO A N 1
ATOM 731 C CA . PRO A 1 95 ? -2.050 -18.481 5.346 1.00 45.91 95 PRO A CA 1
ATOM 732 C C . PRO A 1 95 ? -2.536 -19.554 6.342 1.00 45.91 95 PRO A C 1
ATOM 734 O O . PRO A 1 95 ? -3.687 -19.978 6.269 1.00 45.91 95 PRO A O 1
ATOM 737 N N . ASP A 1 96 ? -1.709 -19.875 7.340 1.00 46.31 96 ASP A N 1
ATOM 738 C CA . ASP A 1 96 ? -2.007 -20.818 8.420 1.00 46.31 96 ASP A CA 1
ATOM 739 C C . ASP A 1 96 ? -3.046 -20.307 9.436 1.00 46.31 96 ASP A C 1
ATOM 741 O O . ASP A 1 96 ? -3.765 -21.103 10.025 1.00 46.31 96 ASP A O 1
ATOM 745 N N . ALA A 1 97 ? -3.215 -18.990 9.618 1.00 51.31 97 ALA A N 1
ATOM 746 C CA . ALA A 1 97 ? -4.189 -18.435 10.572 1.00 51.31 97 ALA A CA 1
ATOM 747 C C . ALA A 1 97 ? -5.650 -18.534 10.087 1.00 51.31 97 ALA A C 1
ATOM 749 O O . ALA A 1 97 ? -6.581 -18.302 10.861 1.00 51.31 97 ALA A O 1
ATOM 750 N N . ARG A 1 98 ? -5.850 -18.856 8.800 1.00 45.81 98 ARG A N 1
ATOM 751 C CA . ARG A 1 98 ? -7.163 -19.161 8.209 1.00 45.81 98 ARG A CA 1
ATOM 752 C C . ARG A 1 98 ? -7.482 -20.655 8.227 1.00 45.81 98 ARG A C 1
ATOM 754 O O . ARG A 1 98 ? -8.642 -21.013 8.043 1.00 45.81 98 ARG A O 1
ATOM 761 N N . GLN A 1 99 ? -6.491 -21.526 8.425 1.00 46.31 99 GLN A N 1
ATOM 762 C CA . GLN A 1 99 ? -6.729 -22.965 8.494 1.00 46.31 99 GLN A CA 1
ATOM 763 C C . GLN A 1 99 ? -7.420 -23.304 9.818 1.00 46.31 99 GLN A C 1
ATOM 765 O O . GLN A 1 99 ? -6.840 -23.175 10.890 1.00 46.31 99 GLN A O 1
ATOM 770 N N . GLY A 1 100 ? -8.685 -23.719 9.733 1.00 56.09 100 GLY A N 1
ATOM 771 C CA . GLY A 1 100 ? -9.476 -24.191 10.875 1.00 56.09 100 GLY A CA 1
ATOM 772 C C . GLY A 1 100 ? -10.428 -23.168 11.501 1.00 56.09 100 GLY A C 1
ATOM 773 O O . GLY A 1 100 ? -11.237 -23.568 12.334 1.00 56.09 100 GLY A O 1
ATOM 774 N N . LYS A 1 101 ? -10.397 -21.890 11.092 1.00 54.69 101 LYS A N 1
ATOM 775 C CA . LYS A 1 101 ? -11.415 -20.911 11.513 1.00 54.69 101 LYS A CA 1
ATOM 776 C C . LYS A 1 101 ? -12.706 -21.109 10.725 1.00 54.69 101 LYS A C 1
ATOM 778 O O . LYS A 1 101 ? -12.671 -21.285 9.505 1.00 54.69 101 LYS A O 1
ATOM 783 N N . LYS A 1 102 ? -13.842 -21.069 11.419 1.00 75.75 102 LYS A N 1
ATOM 784 C CA . LYS A 1 102 ? -15.160 -21.176 10.784 1.00 75.75 102 LYS A CA 1
ATOM 785 C C . LYS A 1 102 ? -15.521 -19.865 10.059 1.00 75.75 102 LYS A C 1
ATOM 787 O O . LYS A 1 102 ? -14.990 -18.795 10.363 1.00 75.75 102 LYS A O 1
ATOM 792 N N . ILE A 1 103 ? -16.381 -19.954 9.038 1.00 75.69 103 ILE A N 1
ATOM 793 C CA . ILE A 1 103 ? -16.723 -18.830 8.140 1.00 75.69 103 ILE A CA 1
ATOM 794 C C . ILE A 1 103 ? -17.397 -17.661 8.888 1.00 75.69 103 ILE A C 1
ATOM 796 O O . ILE A 1 103 ? -17.193 -16.498 8.545 1.00 75.69 103 ILE A O 1
ATOM 800 N N . ASP A 1 104 ? -18.148 -17.973 9.943 1.00 76.31 104 ASP A N 1
ATOM 801 C CA . ASP A 1 104 ? -18.795 -17.044 10.871 1.00 76.31 104 ASP A CA 1
ATOM 802 C C . ASP A 1 104 ? -17.775 -16.224 11.676 1.00 76.31 104 ASP A C 1
ATOM 804 O O . ASP A 1 104 ? -17.905 -15.003 11.775 1.00 76.31 104 ASP A O 1
ATOM 808 N N . GLU A 1 105 ? -16.716 -16.856 12.184 1.00 76.38 105 GLU A N 1
ATOM 809 C CA . GLU A 1 105 ? -15.638 -16.182 12.922 1.00 76.38 105 GLU A CA 1
ATOM 810 C C . GLU A 1 105 ? -14.867 -15.201 12.030 1.00 76.38 105 GLU A C 1
ATOM 812 O O . GLU A 1 105 ? -14.603 -14.060 12.423 1.00 76.38 105 GLU A O 1
ATOM 817 N N . LEU A 1 106 ? -14.549 -15.620 10.801 1.00 79.06 106 LEU A N 1
ATOM 818 C CA . LEU A 1 106 ? -13.866 -14.774 9.819 1.00 79.06 106 LEU A CA 1
ATOM 819 C C . LEU A 1 106 ? -14.714 -13.557 9.437 1.00 79.06 106 LEU A C 1
ATOM 821 O O . LEU A 1 106 ? -14.195 -12.443 9.315 1.00 79.06 106 LEU A O 1
ATOM 825 N N . PHE A 1 107 ? -16.021 -13.754 9.267 1.00 80.81 107 PHE A N 1
ATOM 826 C CA . PHE A 1 107 ? -16.933 -12.671 8.926 1.00 80.81 107 PHE A CA 1
ATOM 827 C C . PHE A 1 107 ? -17.141 -11.701 10.096 1.00 80.81 107 PHE A C 1
ATOM 829 O O . PHE A 1 107 ? -17.152 -10.486 9.892 1.00 80.81 107 PHE A O 1
ATOM 836 N N . ALA A 1 108 ? -17.212 -12.204 11.331 1.00 78.12 108 ALA A N 1
ATOM 837 C CA . ALA A 1 108 ? -17.297 -11.375 12.530 1.00 78.12 108 ALA A CA 1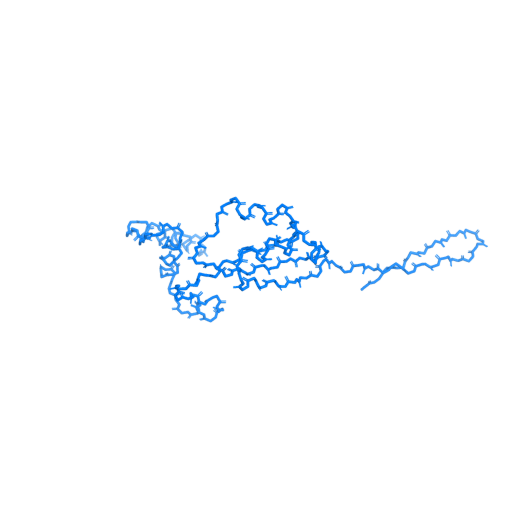
ATOM 838 C C . ALA A 1 108 ? -16.036 -10.514 12.738 1.00 78.12 108 ALA A C 1
ATOM 840 O O . ALA A 1 108 ? -16.146 -9.321 13.044 1.00 78.12 108 ALA A O 1
ATOM 841 N N . GLU A 1 109 ? -14.841 -11.082 12.530 1.00 73.62 109 GLU A N 1
ATOM 842 C CA . GLU A 1 109 ? -13.572 -10.338 12.561 1.00 73.62 109 GLU A CA 1
ATOM 843 C C . GLU A 1 109 ? -13.543 -9.238 11.487 1.00 73.62 109 GLU A C 1
ATOM 845 O O . GLU A 1 109 ? -13.196 -8.089 11.781 1.00 73.62 109 GLU A O 1
ATOM 850 N N . TYR A 1 110 ? -13.973 -9.554 10.261 1.00 75.94 110 TYR A N 1
ATOM 851 C CA . TYR A 1 110 ? -14.074 -8.586 9.168 1.00 75.94 110 TYR A CA 1
ATOM 852 C C . TYR A 1 110 ? -15.067 -7.452 9.473 1.00 75.94 110 TYR A C 1
ATOM 854 O O . TYR A 1 110 ? -14.750 -6.275 9.268 1.00 75.94 110 TYR A O 1
ATOM 862 N N . TYR A 1 111 ? -16.256 -7.782 9.985 1.00 78.19 111 TYR A N 1
ATOM 863 C CA . TYR A 1 111 ? -17.286 -6.798 10.312 1.00 78.19 111 TYR A CA 1
ATOM 864 C C . TYR A 1 111 ? -16.799 -5.836 11.398 1.00 78.19 111 TYR A C 1
ATOM 866 O O . TYR A 1 111 ? -16.890 -4.618 11.232 1.00 78.19 111 TYR A O 1
ATOM 874 N N . ARG A 1 112 ? -16.186 -6.370 12.463 1.00 75.31 112 ARG A N 1
ATOM 875 C CA . ARG A 1 112 ? -15.602 -5.564 13.542 1.00 75.31 112 ARG A CA 1
ATOM 876 C C . ARG A 1 112 ? -14.491 -4.651 13.030 1.00 75.31 112 ARG A C 1
ATOM 878 O O . ARG A 1 112 ? -14.438 -3.493 13.433 1.00 75.31 112 ARG A O 1
ATOM 885 N N . PHE A 1 113 ? -13.637 -5.136 12.129 1.00 69.44 113 PHE A N 1
ATOM 886 C CA . PHE A 1 113 ? -12.586 -4.317 11.524 1.00 69.44 113 PHE A CA 1
ATOM 887 C C . PHE A 1 113 ? -13.154 -3.137 10.723 1.00 69.44 113 PHE A C 1
ATOM 889 O O . PHE A 1 113 ? -12.620 -2.031 10.787 1.00 69.44 113 PHE A O 1
ATOM 896 N N . ARG A 1 114 ? -14.240 -3.357 9.975 1.00 69.69 114 ARG A N 1
ATOM 897 C CA . ARG A 1 114 ? -14.800 -2.348 9.068 1.00 69.69 114 ARG A CA 1
ATOM 898 C C . ARG A 1 114 ? -15.742 -1.355 9.754 1.00 69.69 114 ARG A C 1
ATOM 900 O O . ARG A 1 114 ? -15.732 -0.185 9.389 1.00 69.69 114 ARG A O 1
ATOM 907 N N . GLN A 1 115 ? -16.560 -1.816 10.701 1.00 75.81 115 GLN A N 1
ATOM 908 C CA . GLN A 1 115 ? -17.598 -1.014 11.368 1.00 75.81 115 GLN A CA 1
ATOM 909 C C . GLN A 1 115 ? -17.189 -0.529 12.764 1.00 75.81 115 GLN A C 1
ATOM 911 O O . GLN A 1 115 ? -17.857 0.331 13.331 1.00 75.81 115 GLN A O 1
ATOM 916 N N . GLY A 1 116 ? -16.122 -1.081 13.352 1.00 68.19 116 GLY A N 1
ATOM 917 C CA . GLY A 1 116 ? -15.705 -0.760 14.721 1.00 68.19 116 GLY A CA 1
ATOM 918 C C . GLY A 1 116 ? -16.654 -1.282 15.810 1.00 68.19 116 GLY A C 1
ATOM 919 O O . GLY A 1 116 ? -16.425 -1.027 16.989 1.00 68.19 116 GLY A O 1
ATOM 920 N N . SER A 1 117 ? -17.700 -2.027 15.441 1.00 73.12 117 SER A N 1
ATOM 921 C CA . SER A 1 117 ? -18.700 -2.604 16.342 1.00 73.12 117 SER A CA 1
ATOM 922 C C . SER A 1 117 ? -18.836 -4.118 16.115 1.00 73.12 117 SER A C 1
ATOM 924 O O . SER A 1 117 ? -18.509 -4.612 15.032 1.00 73.12 117 SER A O 1
ATOM 926 N N . PRO A 1 118 ? -19.255 -4.894 17.134 1.00 78.62 118 PRO A N 1
ATOM 927 C CA . PRO A 1 118 ? -19.557 -6.310 16.948 1.00 78.62 118 PRO A CA 1
ATOM 928 C C . PRO A 1 118 ? -20.699 -6.493 15.942 1.00 78.62 118 PRO A C 1
ATOM 930 O O . PRO A 1 118 ? -21.599 -5.657 15.852 1.00 78.62 118 PRO A O 1
ATOM 933 N N . ILE A 1 119 ? -20.650 -7.592 15.189 1.00 84.75 119 ILE A N 1
ATOM 934 C CA . ILE A 1 119 ? -21.691 -7.915 14.217 1.00 84.75 119 ILE A CA 1
ATOM 935 C C . ILE A 1 119 ? -23.031 -8.174 14.927 1.00 84.75 119 ILE A C 1
ATOM 937 O O . ILE A 1 119 ? -23.070 -8.956 15.881 1.00 84.75 119 ILE A O 1
ATOM 941 N N . PRO A 1 120 ? -24.125 -7.525 14.495 1.00 88.19 120 PRO A N 1
ATOM 942 C CA . PRO A 1 120 ? -25.468 -7.875 14.936 1.00 88.19 120 PRO A CA 1
ATOM 943 C C . PRO A 1 120 ? -25.831 -9.314 14.535 1.00 88.19 120 PRO A C 1
ATOM 945 O O . PRO A 1 120 ? -25.465 -9.779 13.453 1.00 88.19 120 PRO A O 1
ATOM 948 N N . GLY A 1 121 ? -26.532 -10.039 15.410 1.00 83.44 121 GLY A N 1
ATOM 949 C CA . GLY A 1 121 ? -26.831 -11.461 15.195 1.00 83.44 121 GLY A CA 1
ATOM 950 C C . GLY A 1 121 ? -27.714 -11.734 13.973 1.00 83.44 121 GLY A C 1
ATOM 951 O O . GLY A 1 121 ? -27.530 -12.740 13.298 1.00 83.44 121 GLY A O 1
ATOM 952 N N . ASP A 1 122 ? -28.617 -10.812 13.650 1.00 86.25 122 ASP A N 1
ATOM 953 C CA . ASP A 1 122 ? -29.464 -10.825 12.454 1.00 86.25 122 ASP A CA 1
ATOM 954 C C . ASP A 1 122 ? -28.650 -10.700 11.158 1.00 86.25 122 ASP A C 1
ATOM 956 O O . ASP A 1 122 ? -28.900 -11.421 10.194 1.00 86.25 122 ASP A O 1
ATOM 960 N N . VAL A 1 123 ? -27.623 -9.846 11.148 1.00 84.06 123 VAL A N 1
ATOM 961 C CA . VAL A 1 123 ? -26.719 -9.677 9.997 1.00 84.06 123 VAL A CA 1
ATOM 962 C C . VAL A 1 123 ? -25.860 -10.924 9.782 1.00 84.06 123 VAL A C 1
ATOM 964 O O . VAL A 1 123 ? -25.653 -11.344 8.643 1.00 84.06 123 VAL A O 1
ATOM 967 N N . LEU A 1 124 ? -25.367 -11.533 10.866 1.00 85.62 124 LEU A N 1
ATOM 968 C CA . LEU A 1 124 ? -24.607 -12.781 10.782 1.00 85.62 124 LEU A CA 1
ATOM 969 C C . LEU A 1 124 ? -25.486 -13.940 10.287 1.00 85.62 124 LEU A C 1
ATOM 971 O O . LEU A 1 124 ? -25.048 -14.703 9.430 1.00 85.62 124 LEU A O 1
ATOM 975 N N . ALA A 1 125 ? -26.723 -14.043 10.781 1.00 84.38 125 ALA A N 1
ATOM 976 C CA . ALA A 1 125 ? -27.678 -15.057 10.342 1.00 84.38 125 ALA A CA 1
ATOM 977 C C . ALA A 1 125 ? -27.996 -14.926 8.845 1.00 84.38 125 ALA A C 1
ATOM 979 O O . ALA A 1 125 ? -27.865 -15.899 8.112 1.00 84.38 125 ALA A O 1
ATOM 980 N N . ALA A 1 126 ? -28.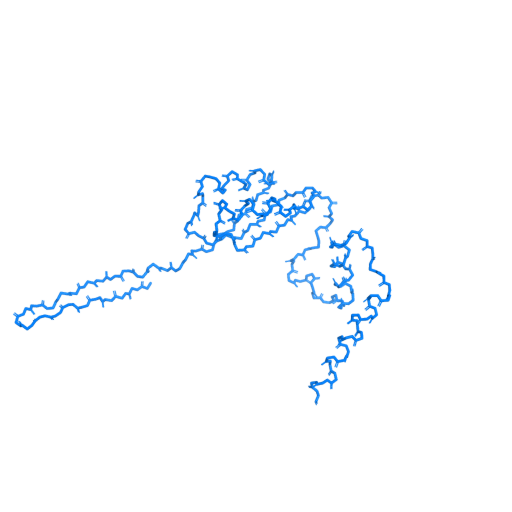287 -13.711 8.367 1.00 85.06 126 ALA A N 1
ATOM 981 C CA . ALA A 1 126 ? -28.557 -13.465 6.950 1.00 85.06 126 ALA A CA 1
ATOM 982 C C . ALA A 1 126 ? -27.372 -13.840 6.037 1.00 85.06 126 ALA A C 1
ATOM 984 O O . ALA A 1 126 ? -27.572 -14.343 4.933 1.00 85.06 126 ALA A O 1
ATOM 985 N N . PHE A 1 127 ? -26.133 -13.618 6.490 1.00 86.44 127 PHE A N 1
ATOM 986 C CA . PHE A 1 127 ? -24.932 -14.030 5.757 1.00 86.44 127 PHE A CA 1
ATOM 987 C C . PHE A 1 127 ? -24.801 -15.557 5.659 1.00 86.44 127 PHE A C 1
ATOM 989 O O . PHE A 1 127 ? -24.488 -16.082 4.591 1.00 86.44 127 PHE A O 1
ATOM 996 N N . LEU A 1 128 ? -25.059 -16.271 6.758 1.00 85.44 128 LEU A N 1
ATOM 997 C CA . LEU A 1 128 ? -25.019 -17.735 6.786 1.00 85.44 128 LEU A CA 1
ATOM 998 C C . LEU A 1 128 ? -26.143 -18.355 5.948 1.00 85.44 128 LEU A C 1
ATOM 1000 O O . LEU A 1 128 ? -25.902 -19.334 5.244 1.00 85.44 128 LEU A O 1
ATOM 1004 N N . ASP A 1 129 ? -27.337 -17.764 5.970 1.00 84.69 129 ASP A N 1
ATOM 1005 C CA . ASP A 1 129 ? -28.465 -18.208 5.150 1.00 84.69 129 ASP A CA 1
ATOM 1006 C C . ASP A 1 129 ? -28.158 -18.077 3.654 1.00 84.69 129 ASP A C 1
ATOM 1008 O O . ASP A 1 129 ? -28.425 -19.003 2.890 1.00 84.69 129 ASP A O 1
ATOM 1012 N N . LEU A 1 130 ? -27.528 -16.973 3.235 1.00 84.75 130 LEU A N 1
ATOM 1013 C CA . LEU A 1 130 ? -27.117 -16.772 1.843 1.00 84.75 130 LEU A CA 1
ATOM 1014 C C . LEU A 1 130 ? -26.082 -17.818 1.394 1.00 84.75 130 LEU A C 1
ATOM 1016 O O . LEU A 1 130 ? -26.197 -18.382 0.308 1.00 84.75 130 LEU A O 1
ATOM 1020 N N . LEU A 1 131 ? -25.097 -18.117 2.248 1.00 81.12 131 LEU A N 1
ATOM 1021 C CA . LEU A 1 131 ? -24.084 -19.142 1.974 1.00 81.12 131 LEU A CA 1
ATOM 1022 C C . LEU A 1 131 ? -24.694 -20.542 1.841 1.00 81.12 131 LEU A C 1
ATOM 1024 O O . LEU A 1 131 ? -24.277 -21.319 0.983 1.00 81.12 131 LEU A O 1
ATOM 1028 N N . ASN A 1 132 ? -25.684 -20.865 2.675 1.00 78.31 132 ASN A N 1
ATOM 1029 C CA . ASN A 1 132 ? -26.382 -22.147 2.609 1.00 78.31 132 ASN A CA 1
ATOM 1030 C C . ASN A 1 132 ? -27.268 -22.250 1.358 1.00 78.31 132 ASN A C 1
ATOM 1032 O O . ASN A 1 132 ? -27.340 -23.319 0.758 1.00 78.31 132 ASN A O 1
ATOM 1036 N N . GLN A 1 133 ? -27.882 -21.147 0.917 1.00 71.88 133 GLN A N 1
ATOM 1037 C CA . GLN A 1 133 ? -28.651 -21.105 -0.333 1.00 71.88 133 GLN A CA 1
ATOM 1038 C C . GLN A 1 133 ? -27.767 -21.298 -1.573 1.00 71.88 133 GLN A C 1
ATOM 1040 O O . GLN A 1 133 ? -28.168 -21.985 -2.509 1.00 71.88 133 GLN A O 1
ATOM 1045 N N . GLU A 1 134 ? -26.550 -20.747 -1.592 1.00 58.81 134 GLU A N 1
ATOM 1046 C CA . GLU A 1 134 ? -25.604 -20.963 -2.698 1.00 58.81 134 GLU A CA 1
ATOM 1047 C C . GLU A 1 134 ? -25.080 -22.410 -2.759 1.00 58.81 134 GLU A C 1
ATOM 1049 O O . GLU A 1 134 ? -24.760 -22.901 -3.843 1.00 58.81 134 GLU A O 1
ATOM 1054 N N . ALA A 1 135 ? -25.044 -23.122 -1.628 1.00 55.06 135 ALA A N 1
ATOM 1055 C CA . ALA A 1 135 ? -24.632 -24.524 -1.574 1.00 55.06 135 ALA A CA 1
ATOM 1056 C C . ALA A 1 135 ? -25.677 -25.498 -2.162 1.00 55.06 135 ALA A C 1
ATOM 1058 O O . ALA A 1 135 ? -25.299 -26.560 -2.653 1.00 55.06 135 ALA A O 1
ATOM 1059 N N . GLU A 1 136 ? -26.968 -25.146 -2.162 1.00 51.28 136 GLU A N 1
ATOM 1060 C CA . GLU A 1 136 ? -28.046 -25.993 -2.705 1.00 51.28 136 GLU A CA 1
ATOM 1061 C C . GLU A 1 136 ? -28.226 -25.878 -4.229 1.00 51.28 136 GLU A C 1
ATOM 1063 O O . GLU A 1 136 ? -28.787 -26.778 -4.850 1.00 51.28 136 GLU A O 1
ATOM 1068 N N . VAL A 1 137 ? -27.722 -24.817 -4.868 1.00 49.12 137 VAL A N 1
ATOM 1069 C CA . VAL A 1 137 ? -27.885 -24.596 -6.324 1.00 49.12 137 VAL A CA 1
A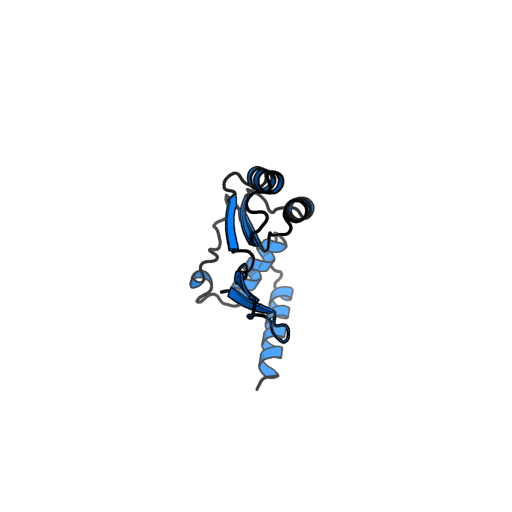TOM 1070 C C . VAL A 1 137 ? -26.760 -25.254 -7.150 1.00 49.12 137 VAL A C 1
ATOM 1072 O O . VAL A 1 137 ? -26.794 -25.247 -8.379 1.00 49.12 137 VAL A O 1
ATOM 1075 N N . GLY A 1 138 ? -25.768 -25.861 -6.489 1.00 50.25 138 GLY A N 1
ATOM 1076 C CA . GLY A 1 138 ? -24.616 -26.524 -7.115 1.00 50.25 138 GLY A CA 1
ATOM 1077 C C . GLY A 1 138 ? -24.559 -28.051 -6.972 1.00 50.25 138 GLY A C 1
ATOM 1078 O O . GLY A 1 138 ? -23.473 -28.606 -7.150 1.00 50.25 138 GLY A O 1
ATOM 1079 N N . GLY A 1 139 ? -25.669 -28.707 -6.608 1.00 37.44 139 GLY A N 1
ATOM 1080 C CA . GLY A 1 139 ? -25.790 -30.168 -6.474 1.00 37.44 139 GLY A CA 1
ATOM 1081 C C . GLY A 1 139 ? -26.333 -30.859 -7.719 1.00 37.44 139 GLY A C 1
ATOM 1082 O O . GLY A 1 139 ? -27.357 -30.378 -8.251 1.00 37.44 139 GLY A O 1
#

Secondary structure (DSSP, 8-state):
-EEEEEE--TTS--EEEEEE--PPPPEEEEEETT-HHHHHHHHHTTTTTTSEEEEEEEESSPPPHHHHHHHHHH-TTEEEEEEEEBTB------GGGGTT--HHHHHHHHHHHHHSSPPPHHHHHHHHHHHHHHHHTT-